Protein AF-A0A507DSE0-F1 (afdb_monomer_lite)

Radius of gyration: 32.02 Å; chains: 1; bounding box: 76×37×77 Å

pLDDT: mean 78.62, std 16.17, range [43.5, 96.25]

Structure (mmCIF, N/CA/C/O backbone):
data_AF-A0A507DSE0-F1
#
_entry.id   AF-A0A507DSE0-F1
#
loop_
_atom_site.group_PDB
_atom_site.id
_atom_site.type_symbol
_atom_site.label_atom_id
_atom_site.label_alt_id
_atom_site.label_comp_id
_atom_site.label_asym_id
_atom_site.label_entity_id
_atom_site.label_seq_id
_atom_site.pdbx_PDB_ins_code
_atom_site.Cartn_x
_atom_site.Cartn_y
_atom_site.Cartn_z
_atom_site.occupancy
_atom_site.B_iso_or_equiv
_atom_site.auth_seq_id
_atom_site.auth_comp_id
_atom_site.auth_asym_id
_atom_site.auth_atom_id
_atom_site.pdbx_PDB_model_num
ATOM 1 N N . MET A 1 1 ? -6.462 14.474 -20.457 1.00 50.91 1 MET A N 1
ATOM 2 C CA . MET A 1 1 ? -6.287 13.037 -20.176 1.00 50.91 1 MET A CA 1
ATOM 3 C C . MET A 1 1 ? -4.804 12.797 -20.015 1.00 50.91 1 MET A C 1
ATOM 5 O O . MET A 1 1 ? -4.083 12.888 -20.998 1.00 50.91 1 MET A O 1
ATOM 9 N N . THR A 1 2 ? -4.341 12.601 -18.786 1.00 59.91 2 THR A N 1
ATOM 10 C CA . THR A 1 2 ? -3.060 11.934 -18.544 1.00 59.91 2 THR A CA 1
ATOM 11 C C . THR A 1 2 ? -3.242 10.487 -18.995 1.00 59.91 2 THR A C 1
ATOM 13 O O . THR A 1 2 ? -4.136 9.801 -18.510 1.00 59.91 2 THR A O 1
ATOM 16 N N . ALA A 1 3 ? -2.508 10.071 -20.024 1.00 80.19 3 ALA A N 1
ATOM 17 C CA . ALA A 1 3 ? -2.582 8.710 -20.538 1.00 80.19 3 ALA A CA 1
ATOM 18 C C . ALA A 1 3 ? -1.603 7.850 -19.735 1.00 80.19 3 ALA A C 1
ATOM 20 O O . ALA A 1 3 ? -0.391 8.010 -19.877 1.00 80.19 3 ALA A O 1
ATOM 21 N N . PHE A 1 4 ? -2.132 6.996 -18.864 1.00 90.38 4 PHE A N 1
ATOM 22 C CA . PHE A 1 4 ? -1.347 5.964 -18.195 1.00 90.38 4 PHE A CA 1
ATOM 23 C C . PHE A 1 4 ? -1.077 4.829 -19.180 1.00 90.38 4 PHE A C 1
ATOM 25 O O . PHE A 1 4 ? -1.937 4.508 -20.003 1.00 90.38 4 PHE A O 1
ATOM 32 N N . TYR A 1 5 ? 0.129 4.269 -19.128 1.00 91.19 5 TYR A N 1
ATOM 33 C CA . TYR A 1 5 ? 0.483 3.115 -19.950 1.00 91.19 5 TYR A CA 1
ATOM 34 C C . TYR A 1 5 ? -0.199 1.845 -19.433 1.00 91.19 5 TYR A C 1
ATOM 36 O O . TYR A 1 5 ? -0.702 1.067 -20.238 1.00 91.19 5 TYR A O 1
ATOM 44 N N . ASP A 1 6 ? -0.228 1.674 -18.108 1.00 92.12 6 ASP A N 1
ATOM 45 C CA . ASP A 1 6 ? -0.831 0.525 -17.436 1.00 92.12 6 ASP A CA 1
ATOM 46 C C . ASP A 1 6 ? -1.190 0.846 -15.974 1.00 92.12 6 ASP A C 1
ATOM 48 O O . ASP A 1 6 ? -0.760 1.879 -15.440 1.00 92.12 6 ASP A O 1
ATOM 52 N N . GLU A 1 7 ? -1.952 -0.049 -15.347 1.00 94.00 7 GLU A N 1
ATOM 53 C CA . GLU A 1 7 ? -2.245 -0.069 -13.911 1.00 94.00 7 GLU A CA 1
ATOM 54 C C . GLU A 1 7 ? -1.611 -1.324 -13.299 1.00 94.00 7 GLU A C 1
ATOM 56 O O . GLU A 1 7 ? -1.926 -2.439 -13.705 1.00 94.00 7 GLU A O 1
ATOM 61 N N . VAL A 1 8 ? -0.695 -1.143 -12.351 1.00 95.12 8 VAL A N 1
ATOM 62 C CA . VAL A 1 8 ? 0.115 -2.223 -11.774 1.00 95.12 8 VAL A CA 1
ATOM 63 C C . VAL A 1 8 ? -0.096 -2.248 -10.267 1.00 95.12 8 VAL A C 1
ATOM 65 O O . VAL A 1 8 ? -0.054 -1.201 -9.623 1.00 95.12 8 VAL A O 1
ATOM 68 N N . GLU A 1 9 ? -0.327 -3.428 -9.701 1.00 94.44 9 GLU A N 1
ATOM 69 C CA . GLU A 1 9 ? -0.444 -3.603 -8.252 1.00 94.44 9 GLU A CA 1
ATOM 70 C C . GLU A 1 9 ? 0.931 -3.474 -7.585 1.00 94.44 9 GLU A C 1
ATOM 72 O O . GLU A 1 9 ? 1.944 -3.925 -8.123 1.00 94.44 9 GLU A O 1
ATOM 77 N N . ILE A 1 10 ? 0.988 -2.848 -6.407 1.00 93.25 10 ILE A N 1
ATOM 78 C CA . ILE A 1 10 ? 2.251 -2.644 -5.679 1.00 93.25 10 ILE A CA 1
ATOM 79 C C . ILE A 1 10 ? 2.959 -3.973 -5.354 1.00 93.25 10 ILE A C 1
ATOM 81 O O . ILE A 1 10 ? 4.187 -4.031 -5.362 1.00 93.25 10 ILE A O 1
ATOM 85 N N . GLU A 1 11 ? 2.192 -5.050 -5.160 1.00 92.19 11 GLU A N 1
ATOM 86 C CA . GLU A 1 11 ? 2.682 -6.413 -4.907 1.00 92.19 11 GLU A CA 1
ATOM 87 C C . GLU A 1 11 ? 3.465 -7.010 -6.092 1.00 92.19 11 GLU A C 1
ATOM 89 O O . GLU A 1 11 ? 4.335 -7.860 -5.896 1.00 92.19 11 GLU A O 1
ATOM 94 N N . ASP A 1 12 ? 3.199 -6.540 -7.316 1.00 93.50 12 ASP A N 1
ATOM 95 C CA . ASP A 1 12 ? 3.896 -6.967 -8.536 1.00 93.50 12 ASP A CA 1
ATOM 96 C C . ASP A 1 12 ? 5.187 -6.169 -8.794 1.00 93.50 12 ASP A C 1
ATOM 98 O O . ASP A 1 12 ? 5.961 -6.483 -9.710 1.00 93.50 12 ASP A O 1
ATOM 102 N N . MET A 1 13 ? 5.443 -5.116 -8.013 1.00 93.94 13 MET A N 1
ATOM 103 C CA . MET A 1 13 ? 6.659 -4.318 -8.124 1.00 93.94 13 MET A CA 1
ATOM 104 C C . MET A 1 13 ? 7.793 -4.925 -7.293 1.00 93.94 13 MET A C 1
ATOM 106 O O . MET A 1 13 ? 7.604 -5.491 -6.220 1.00 93.94 13 MET A O 1
ATOM 110 N N . LEU A 1 14 ? 9.025 -4.771 -7.775 1.00 95.81 14 LEU A N 1
ATOM 111 C CA . LEU A 1 14 ? 10.212 -5.190 -7.035 1.00 95.81 14 LEU A CA 1
ATOM 112 C C . LEU A 1 14 ? 10.613 -4.091 -6.050 1.00 95.81 14 LEU A C 1
ATOM 114 O O . LEU A 1 14 ? 10.981 -2.996 -6.482 1.00 95.81 14 LEU A O 1
ATOM 118 N N . PHE A 1 15 ? 10.570 -4.395 -4.754 1.00 94.75 15 PHE A N 1
ATOM 119 C CA . PHE A 1 15 ? 11.046 -3.504 -3.698 1.00 94.75 15 PHE A CA 1
ATOM 120 C C . PHE A 1 15 ? 12.550 -3.671 -3.459 1.00 94.75 15 PHE A C 1
ATOM 122 O O . PHE A 1 15 ? 13.043 -4.788 -3.284 1.00 94.75 15 PHE A O 1
ATOM 129 N N . ASP A 1 16 ? 13.272 -2.554 -3.442 1.00 95.00 16 ASP A N 1
ATOM 130 C CA . ASP A 1 16 ? 14.691 -2.492 -3.095 1.00 95.00 16 ASP A CA 1
ATOM 131 C C . ASP A 1 16 ? 14.861 -1.872 -1.697 1.00 95.00 16 ASP A C 1
ATOM 133 O O . ASP A 1 16 ? 14.573 -0.694 -1.503 1.00 95.00 16 ASP A O 1
ATOM 137 N N . GLU A 1 17 ? 15.318 -2.655 -0.712 1.00 91.00 17 GLU A N 1
ATOM 138 C CA . GLU A 1 17 ? 15.411 -2.216 0.695 1.00 91.00 17 GLU A CA 1
ATOM 139 C C . GLU A 1 17 ? 16.481 -1.135 0.935 1.00 91.00 17 GLU A C 1
ATOM 141 O O . GLU A 1 17 ? 16.369 -0.349 1.877 1.00 91.00 17 GLU A O 1
ATOM 146 N N . GLU A 1 18 ? 17.530 -1.087 0.109 1.00 93.19 18 GLU A N 1
ATOM 147 C CA . GLU A 1 18 ? 18.635 -0.136 0.273 1.00 93.19 18 GLU A CA 1
ATOM 148 C C . GLU A 1 18 ? 18.210 1.272 -0.152 1.00 93.19 18 GLU A C 1
ATOM 150 O O . GLU A 1 18 ? 18.478 2.258 0.540 1.00 93.19 18 GLU A O 1
ATOM 155 N N . THR A 1 19 ? 17.516 1.359 -1.284 1.00 92.38 19 THR A N 1
ATOM 156 C CA . THR A 1 19 ? 17.061 2.625 -1.864 1.00 92.38 19 THR A CA 1
ATOM 157 C C . THR A 1 19 ? 15.626 2.987 -1.486 1.00 92.38 19 THR A C 1
ATOM 159 O O . THR A 1 19 ? 15.259 4.154 -1.601 1.00 92.38 19 THR A O 1
ATOM 162 N N . ARG A 1 20 ? 14.840 2.023 -0.985 1.00 91.88 20 ARG A N 1
ATOM 163 C CA . ARG A 1 20 ? 13.404 2.136 -0.668 1.00 91.88 20 ARG A CA 1
ATOM 164 C C . ARG A 1 20 ? 12.573 2.603 -1.865 1.00 91.88 20 ARG A C 1
ATOM 166 O O . ARG A 1 20 ? 11.729 3.494 -1.761 1.00 91.88 20 ARG A O 1
ATOM 173 N N . ILE A 1 21 ? 12.843 1.998 -3.022 1.00 95.31 21 ILE A N 1
ATOM 174 C CA . ILE A 1 21 ? 12.193 2.302 -4.302 1.00 95.31 21 ILE A CA 1
ATOM 175 C C . ILE A 1 21 ? 11.527 1.041 -4.851 1.00 95.31 21 ILE A C 1
ATOM 177 O O . ILE A 1 21 ? 12.144 -0.024 -4.931 1.00 95.31 21 ILE A O 1
ATOM 181 N N . TYR A 1 22 ? 10.278 1.185 -5.293 1.00 95.12 22 TYR A N 1
ATOM 182 C CA . TYR A 1 22 ? 9.549 0.155 -6.025 1.00 95.12 22 TYR A CA 1
ATOM 183 C C . TYR A 1 22 ? 9.820 0.276 -7.518 1.00 95.12 22 TYR A C 1
ATOM 185 O O . TYR A 1 22 ? 9.753 1.361 -8.104 1.00 95.12 22 TYR A O 1
ATOM 193 N N . THR A 1 23 ? 10.136 -0.858 -8.138 1.00 96.25 23 THR A N 1
ATOM 194 C CA . THR A 1 23 ? 10.639 -0.907 -9.505 1.00 96.25 23 THR A CA 1
ATOM 195 C C . THR A 1 23 ? 9.867 -1.903 -10.371 1.00 96.25 23 THR A C 1
ATOM 197 O O . THR A 1 23 ? 9.697 -3.057 -9.989 1.00 96.25 23 THR A O 1
ATOM 200 N N . TYR A 1 24 ? 9.470 -1.499 -11.584 1.00 95.56 24 TYR A N 1
ATOM 201 C CA . TYR A 1 24 ? 8.730 -2.349 -12.535 1.00 95.56 24 TYR A CA 1
ATOM 202 C C . TYR A 1 24 ? 9.314 -2.266 -13.961 1.00 95.56 24 TYR A C 1
ATOM 204 O O . TYR A 1 24 ? 9.721 -1.179 -14.381 1.00 95.56 24 TYR A O 1
ATOM 212 N N . PRO A 1 25 ? 9.413 -3.371 -14.730 1.00 95.00 25 PRO A N 1
ATOM 213 C CA . PRO A 1 25 ? 10.010 -3.357 -16.068 1.00 95.00 25 PRO A CA 1
ATOM 214 C C . PRO A 1 25 ? 9.237 -2.464 -17.047 1.00 95.00 25 PRO A C 1
ATOM 216 O O . PRO A 1 25 ? 8.027 -2.588 -17.214 1.00 95.00 25 PRO A O 1
ATOM 219 N N . CYS A 1 26 ? 9.951 -1.581 -17.746 1.00 94.88 26 CYS A N 1
ATOM 220 C CA . CYS A 1 26 ? 9.380 -0.713 -18.768 1.00 94.88 26 CYS A CA 1
ATOM 221 C C . CYS A 1 26 ? 9.627 -1.285 -20.174 1.00 94.88 26 CYS A C 1
ATOM 223 O O . CYS A 1 26 ? 10.744 -1.724 -20.465 1.00 94.88 26 CYS A O 1
ATOM 225 N N . PRO A 1 27 ? 8.650 -1.220 -21.103 1.00 92.50 27 PRO A N 1
ATOM 226 C CA . PRO A 1 27 ? 8.826 -1.685 -22.484 1.00 92.50 27 PRO A CA 1
ATOM 227 C C . PRO A 1 27 ? 9.947 -0.971 -23.261 1.00 92.50 27 PRO A C 1
ATOM 229 O O . PRO A 1 27 ? 10.350 -1.455 -24.316 1.00 92.50 27 PRO A O 1
ATOM 232 N N . CYS A 1 28 ? 10.471 0.160 -22.772 1.00 92.38 28 CYS A N 1
ATOM 233 C CA . CYS A 1 28 ? 11.621 0.829 -23.386 1.00 92.38 28 CYS A CA 1
ATOM 234 C C . CYS A 1 28 ? 12.979 0.197 -23.024 1.00 92.38 28 CYS A C 1
ATOM 236 O O . CYS A 1 28 ? 13.993 0.619 -23.574 1.00 92.38 28 CYS A O 1
ATOM 238 N N . GLY A 1 29 ? 13.009 -0.781 -22.110 1.00 91.56 29 GLY A N 1
ATOM 239 C CA . GLY A 1 29 ? 14.225 -1.452 -21.633 1.00 91.56 29 GLY A CA 1
ATOM 240 C C . GLY A 1 29 ? 14.769 -0.938 -20.295 1.00 91.56 29 GLY A C 1
ATOM 241 O O . GLY A 1 29 ? 15.656 -1.570 -19.728 1.00 91.56 29 GLY A O 1
ATOM 242 N N . ASP A 1 30 ? 14.219 0.160 -19.772 1.00 94.94 30 ASP A N 1
ATOM 243 C CA . ASP A 1 30 ? 14.489 0.658 -18.418 1.00 94.94 30 ASP A CA 1
ATOM 244 C C . ASP A 1 30 ? 13.422 0.177 -17.430 1.00 94.94 30 ASP A C 1
ATOM 246 O O . ASP A 1 30 ? 12.683 -0.774 -17.691 1.00 94.94 30 ASP A O 1
ATOM 250 N N . LYS A 1 31 ? 13.342 0.819 -16.265 1.00 94.88 31 LYS A N 1
ATOM 251 C CA . LYS A 1 31 ? 12.384 0.478 -15.222 1.00 94.88 31 LYS A CA 1
ATOM 252 C C . LYS A 1 31 ? 11.619 1.715 -14.761 1.00 94.88 31 LYS A C 1
ATOM 254 O O . LYS A 1 31 ? 12.185 2.810 -14.680 1.00 94.88 31 LYS A O 1
ATOM 259 N N . PHE A 1 32 ? 10.330 1.537 -14.504 1.00 96.06 32 PHE A N 1
ATOM 260 C CA . PHE A 1 32 ? 9.526 2.489 -13.749 1.00 96.06 32 PHE A CA 1
ATOM 261 C C . PHE A 1 32 ? 9.978 2.472 -12.298 1.00 96.06 32 PHE A C 1
ATOM 263 O O . PHE A 1 32 ? 10.305 1.405 -11.785 1.00 96.06 32 PHE A O 1
ATOM 270 N N . GLN A 1 33 ? 10.022 3.647 -11.682 1.00 95.62 33 GLN A N 1
ATOM 271 C CA . GLN A 1 33 ? 10.508 3.845 -10.322 1.00 95.62 33 GLN A CA 1
ATOM 272 C C . GLN A 1 33 ? 9.544 4.774 -9.577 1.00 95.62 33 GLN A C 1
ATOM 274 O O . GLN A 1 33 ? 9.074 5.762 -10.155 1.00 95.62 33 GLN A O 1
ATOM 279 N N . ILE A 1 34 ? 9.261 4.447 -8.319 1.00 95.12 34 ILE A N 1
ATOM 280 C CA . ILE A 1 34 ? 8.518 5.276 -7.361 1.00 95.12 34 ILE A CA 1
ATOM 281 C C . ILE A 1 34 ? 9.085 5.042 -5.955 1.00 95.12 34 ILE A C 1
ATOM 283 O O . ILE A 1 34 ? 9.419 3.905 -5.614 1.00 95.12 34 ILE A O 1
ATOM 287 N N . ALA A 1 35 ? 9.254 6.100 -5.161 1.00 94.81 35 ALA A N 1
ATOM 288 C CA . ALA A 1 35 ? 9.780 5.965 -3.808 1.00 94.81 35 ALA A CA 1
ATOM 289 C C . ALA A 1 35 ? 8.682 5.515 -2.831 1.00 94.81 35 ALA A C 1
ATOM 291 O O . ALA A 1 35 ? 7.515 5.871 -2.978 1.00 94.81 35 ALA A O 1
ATOM 292 N N . GLU A 1 36 ? 9.062 4.764 -1.798 1.00 91.62 36 GLU A N 1
ATOM 293 C CA . GLU A 1 36 ? 8.150 4.378 -0.712 1.00 91.62 36 GLU A CA 1
ATOM 294 C C . GLU A 1 36 ? 7.519 5.602 -0.024 1.00 91.62 36 GLU A C 1
ATOM 296 O O . GLU A 1 36 ? 6.337 5.599 0.311 1.00 91.62 36 GLU A O 1
ATOM 301 N N . GLU A 1 37 ? 8.294 6.675 0.153 1.00 91.56 37 GLU A N 1
ATOM 302 C CA . GLU A 1 37 ? 7.824 7.921 0.770 1.00 91.56 37 GLU A CA 1
ATOM 303 C C . GLU A 1 37 ? 6.758 8.649 -0.060 1.00 91.56 37 GLU A C 1
ATOM 305 O O . GLU A 1 37 ? 5.864 9.283 0.510 1.00 91.56 37 GLU A O 1
ATOM 310 N N . ASP A 1 38 ? 6.820 8.520 -1.386 1.00 92.88 38 ASP A N 1
ATOM 311 C CA . ASP A 1 38 ? 5.834 9.094 -2.301 1.00 92.88 38 ASP A CA 1
ATOM 312 C C . ASP A 1 38 ? 4.504 8.338 -2.156 1.00 92.88 38 ASP A C 1
ATOM 314 O O . ASP A 1 38 ? 3.453 8.948 -1.955 1.00 92.88 38 ASP A O 1
ATOM 318 N N . ILE A 1 39 ? 4.555 7.002 -2.127 1.00 90.81 39 ILE A N 1
ATOM 319 C CA . ILE A 1 39 ? 3.372 6.150 -1.910 1.00 90.81 39 ILE A CA 1
ATOM 320 C C . ILE A 1 39 ? 2.725 6.465 -0.556 1.00 90.81 39 ILE A C 1
ATOM 322 O O . ILE A 1 39 ? 1.509 6.645 -0.466 1.00 90.81 39 ILE A O 1
ATOM 326 N N . PHE A 1 40 ? 3.538 6.620 0.493 1.00 87.25 40 PHE A N 1
ATOM 327 C CA . PHE A 1 40 ? 3.061 6.995 1.827 1.00 87.25 40 PHE A CA 1
ATOM 328 C C . PHE A 1 40 ? 2.400 8.385 1.852 1.00 87.25 40 PHE A C 1
ATOM 330 O O . PHE A 1 40 ? 1.490 8.635 2.642 1.00 87.25 40 PHE A O 1
ATOM 337 N N . SER A 1 41 ? 2.835 9.292 0.974 1.00 89.25 41 SER A N 1
ATOM 338 C CA . SER A 1 41 ? 2.264 10.635 0.830 1.00 89.25 41 SER A CA 1
ATOM 339 C C . SER A 1 41 ? 0.973 10.662 0.004 1.00 89.25 41 SER A C 1
ATOM 341 O O . SER A 1 41 ? 0.285 11.687 -0.009 1.00 89.25 41 SER A O 1
ATOM 343 N N . GLY A 1 42 ? 0.611 9.551 -0.645 1.00 88.62 42 GLY A N 1
ATOM 344 C CA . GLY A 1 42 ? -0.581 9.445 -1.482 1.00 88.62 42 GLY A CA 1
ATOM 345 C C . GLY A 1 42 ? -0.314 9.461 -2.990 1.00 88.62 42 GLY A C 1
ATOM 346 O O . GLY A 1 42 ? -1.271 9.587 -3.752 1.00 88.62 42 GLY A O 1
ATOM 347 N N . ASP A 1 43 ? 0.946 9.402 -3.430 1.00 92.06 43 ASP A N 1
ATOM 348 C CA . ASP A 1 43 ? 1.293 9.414 -4.851 1.00 92.06 43 ASP A CA 1
ATOM 349 C C . ASP A 1 43 ? 1.228 8.005 -5.462 1.00 92.06 43 ASP A C 1
ATOM 351 O O . ASP A 1 43 ? 1.902 7.072 -5.030 1.00 92.06 43 ASP A O 1
ATOM 355 N N . ASP A 1 44 ? 0.457 7.871 -6.542 1.00 93.62 44 ASP A N 1
ATOM 356 C CA . ASP A 1 44 ? 0.229 6.614 -7.265 1.00 93.62 44 ASP A CA 1
ATOM 357 C C . ASP A 1 44 ? 0.926 6.554 -8.640 1.00 93.62 44 ASP A C 1
ATOM 359 O O . ASP A 1 44 ? 0.586 5.724 -9.482 1.00 93.62 44 ASP A O 1
ATOM 363 N N . ILE A 1 45 ? 1.891 7.437 -8.924 1.00 94.06 45 ILE A N 1
ATOM 364 C CA . ILE A 1 45 ? 2.447 7.601 -10.281 1.00 94.06 45 ILE A CA 1
ATOM 365 C C . ILE A 1 45 ? 3.919 7.186 -10.347 1.00 94.06 45 ILE A C 1
ATOM 367 O O . ILE A 1 45 ? 4.812 7.978 -10.042 1.00 94.06 45 ILE A O 1
ATOM 371 N N . ALA A 1 46 ? 4.191 5.993 -10.882 1.00 95.12 46 ALA A N 1
ATOM 372 C CA . ALA A 1 46 ? 5.558 5.558 -11.162 1.00 95.12 46 ALA A CA 1
ATOM 373 C C . ALA A 1 46 ? 6.031 6.043 -12.538 1.00 95.12 46 ALA A C 1
ATOM 375 O O . ALA A 1 46 ? 5.315 5.962 -13.542 1.00 95.12 46 ALA A O 1
ATOM 376 N N . ARG A 1 47 ? 7.268 6.550 -12.599 1.00 94.69 47 ARG A N 1
ATOM 377 C CA . ARG A 1 47 ? 7.824 7.212 -13.790 1.00 94.69 47 ARG A CA 1
ATOM 378 C C . ARG A 1 47 ? 9.035 6.459 -14.315 1.00 94.69 47 ARG A C 1
ATOM 380 O O . ARG A 1 47 ? 9.860 5.977 -13.544 1.00 94.69 47 ARG A O 1
ATOM 387 N N . CYS A 1 48 ? 9.170 6.386 -15.637 1.00 95.06 48 CYS A N 1
ATOM 388 C CA . CYS A 1 48 ? 10.382 5.861 -16.260 1.00 95.06 48 CYS A CA 1
ATOM 389 C C . CYS A 1 48 ? 11.307 7.016 -16.695 1.00 95.06 48 CYS A C 1
ATOM 391 O O . CYS A 1 48 ? 10.862 7.886 -17.454 1.00 95.06 48 CYS A O 1
ATOM 393 N N . PRO A 1 49 ? 12.593 7.028 -16.286 1.00 92.81 49 PRO A N 1
ATOM 394 C CA . PRO A 1 49 ? 13.524 8.117 -16.600 1.00 92.81 49 PRO A CA 1
ATOM 395 C C . PRO A 1 49 ? 13.849 8.237 -18.097 1.00 92.81 49 PRO A C 1
ATOM 397 O O . PRO A 1 49 ? 14.227 9.315 -18.551 1.00 92.81 49 PRO A O 1
ATOM 400 N N . SER A 1 50 ? 13.682 7.162 -18.872 1.00 92.38 50 SER A N 1
ATOM 401 C CA . SER A 1 50 ? 14.167 7.101 -20.258 1.00 92.38 50 SER A CA 1
ATOM 402 C C . SER A 1 50 ? 13.110 7.348 -21.325 1.00 92.38 50 SER A C 1
ATOM 404 O O . SER A 1 50 ? 13.441 7.784 -22.424 1.00 92.38 50 SER A O 1
ATOM 406 N N . CYS A 1 51 ? 11.837 7.078 -21.040 1.00 90.12 51 CYS A N 1
ATOM 407 C CA . CYS A 1 51 ? 10.769 7.167 -22.041 1.00 90.12 51 CYS A CA 1
ATOM 408 C C . CYS A 1 51 ? 9.620 8.096 -21.649 1.00 90.12 51 CYS A C 1
ATOM 410 O O . CYS A 1 51 ? 8.683 8.249 -22.430 1.00 90.12 51 CYS A O 1
ATOM 412 N N . SER A 1 52 ? 9.667 8.725 -20.468 1.00 86.94 52 SER A N 1
ATOM 413 C CA . SER A 1 52 ? 8.592 9.570 -19.915 1.00 86.94 52 SER A CA 1
ATOM 414 C C . SER A 1 52 ? 7.224 8.886 -19.770 1.00 86.94 52 SER A C 1
ATOM 416 O O . SER A 1 52 ? 6.247 9.549 -19.422 1.00 86.94 52 SER A O 1
ATOM 418 N N . LEU A 1 53 ? 7.147 7.570 -20.006 1.00 92.50 53 LEU A N 1
ATOM 419 C CA . LEU A 1 53 ? 5.961 6.780 -19.705 1.00 92.50 53 LEU A CA 1
ATOM 420 C C . LEU A 1 53 ? 5.700 6.812 -18.200 1.00 92.50 53 LEU A C 1
ATOM 422 O O . LEU A 1 53 ? 6.626 6.922 -17.384 1.00 92.50 53 LEU A O 1
ATOM 426 N N . ILE A 1 54 ? 4.426 6.663 -17.863 1.00 94.31 54 ILE A N 1
ATOM 427 C CA . ILE A 1 54 ? 3.938 6.577 -16.494 1.00 94.31 54 ILE A CA 1
ATOM 428 C C . ILE A 1 54 ? 2.978 5.398 -16.369 1.00 94.31 54 ILE A C 1
ATOM 430 O O . ILE A 1 54 ? 2.211 5.122 -17.297 1.00 94.31 54 ILE A O 1
ATOM 434 N N . VAL A 1 55 ? 3.017 4.729 -15.225 1.00 94.94 55 VAL A N 1
ATOM 435 C CA . VAL A 1 55 ? 2.050 3.693 -14.836 1.00 94.94 55 VAL A CA 1
ATOM 436 C C . VAL A 1 55 ? 1.381 4.108 -13.533 1.00 94.94 55 VAL A C 1
ATOM 438 O O . VAL A 1 55 ? 1.980 4.841 -12.740 1.00 94.94 55 VAL A O 1
ATOM 441 N N . ARG A 1 56 ? 0.131 3.681 -13.348 1.00 94.75 56 ARG A N 1
ATOM 442 C CA . ARG A 1 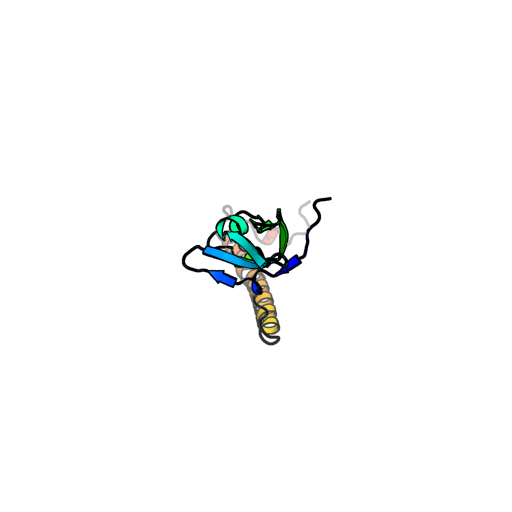56 ? -0.613 3.904 -12.111 1.00 94.75 56 ARG A CA 1
ATOM 443 C C . ARG A 1 56 ? -0.372 2.740 -11.164 1.00 94.75 56 ARG A C 1
ATOM 445 O O . ARG A 1 56 ? -0.549 1.594 -11.563 1.00 94.75 56 ARG A O 1
ATOM 452 N N . VAL A 1 57 ? 0.029 3.037 -9.940 1.00 95.00 57 VAL A N 1
ATOM 453 C CA . VAL A 1 57 ? 0.306 2.043 -8.908 1.00 95.00 57 VAL A CA 1
ATOM 454 C C . VAL A 1 57 ? -0.946 1.866 -8.060 1.00 95.00 57 VAL A C 1
ATOM 456 O O . VAL A 1 57 ? -1.444 2.822 -7.471 1.00 95.00 57 VAL A O 1
ATOM 459 N N . ILE A 1 58 ? -1.483 0.651 -8.030 1.00 94.75 58 ILE A N 1
ATOM 460 C CA . ILE A 1 58 ? -2.629 0.290 -7.197 1.00 94.75 58 ILE A CA 1
ATOM 461 C C . ILE A 1 58 ? -2.092 -0.236 -5.869 1.00 94.75 58 ILE A C 1
ATOM 463 O O . ILE A 1 58 ? -1.361 -1.226 -5.840 1.00 94.75 58 ILE A O 1
ATOM 467 N N . TYR A 1 59 ? -2.443 0.438 -4.779 1.00 92.31 59 TYR A N 1
ATOM 468 C CA . TYR A 1 59 ? -2.060 0.060 -3.425 1.00 92.31 59 TYR A CA 1
ATOM 469 C C . TYR A 1 59 ? -3.229 0.280 -2.465 1.00 92.31 59 TYR A C 1
ATOM 471 O O . TYR A 1 59 ? -4.103 1.117 -2.717 1.00 92.31 59 TYR A O 1
ATOM 479 N N . ASP A 1 60 ? -3.242 -0.478 -1.371 1.00 88.44 60 ASP A N 1
ATOM 480 C CA . ASP A 1 60 ? -4.189 -0.268 -0.285 1.00 88.44 60 ASP A CA 1
ATOM 481 C C . ASP A 1 60 ? -3.566 0.680 0.758 1.00 88.44 60 ASP A C 1
ATOM 483 O O . AS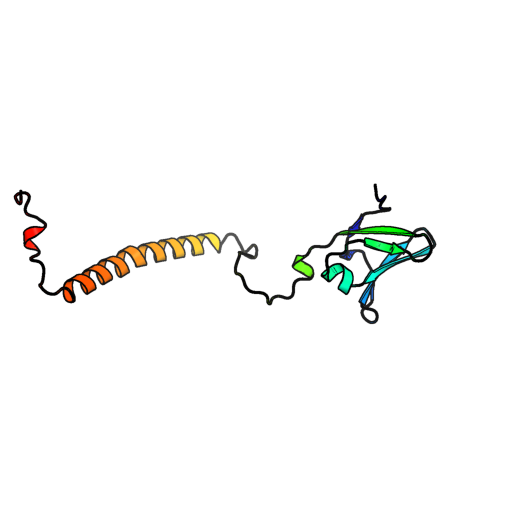P A 1 60 ? -2.449 0.435 1.224 1.00 88.44 60 ASP A O 1
ATOM 487 N N . PRO A 1 61 ? -4.225 1.798 1.108 1.00 79.19 61 PRO A N 1
ATOM 488 C CA . PRO A 1 61 ? -3.673 2.767 2.047 1.00 79.19 61 PRO A CA 1
ATOM 489 C C . PRO A 1 61 ? -3.577 2.228 3.479 1.00 79.19 61 PRO A C 1
ATOM 491 O O . PRO A 1 61 ? -2.866 2.830 4.283 1.00 79.19 61 PRO A O 1
ATOM 494 N N . ASP A 1 62 ? -4.277 1.146 3.833 1.00 79.25 62 ASP A N 1
ATOM 495 C CA . ASP A 1 62 ? -4.166 0.531 5.156 1.00 79.25 62 ASP A CA 1
ATOM 496 C C . ASP A 1 62 ? -2.862 -0.269 5.307 1.00 79.25 62 ASP A C 1
ATOM 498 O O . ASP A 1 62 ? -2.356 -0.372 6.423 1.00 79.25 62 ASP A O 1
ATOM 502 N N . ASP A 1 63 ? -2.258 -0.758 4.214 1.00 75.56 63 ASP A N 1
ATOM 503 C CA . ASP A 1 63 ? -0.990 -1.515 4.260 1.00 75.56 63 ASP A CA 1
ATOM 504 C C . ASP A 1 63 ? 0.193 -0.641 4.716 1.00 75.56 63 ASP A C 1
ATOM 506 O O . ASP A 1 63 ? 1.126 -1.096 5.380 1.00 75.56 63 ASP A O 1
ATOM 510 N N . PHE A 1 64 ? 0.107 0.661 4.440 1.00 72.38 64 PHE A N 1
ATOM 511 C CA . PHE A 1 64 ? 1.139 1.639 4.775 1.00 72.38 64 PHE A CA 1
ATOM 512 C C . PHE A 1 64 ? 0.826 2.442 6.046 1.00 72.38 64 PHE A C 1
ATOM 514 O O . PHE A 1 64 ? 1.660 3.233 6.483 1.00 72.38 64 PHE A O 1
ATOM 521 N N . GLN A 1 65 ? -0.332 2.252 6.690 1.00 68.25 65 GLN A N 1
ATOM 522 C CA . GLN A 1 65 ? -0.663 2.934 7.945 1.00 68.25 65 GLN A CA 1
ATOM 523 C C . GLN A 1 65 ? 0.064 2.289 9.136 1.00 68.25 65 GLN A C 1
ATOM 525 O O . GLN A 1 65 ? -0.100 1.111 9.450 1.00 68.25 65 GLN A O 1
ATOM 530 N N . ARG A 1 66 ? 0.866 3.085 9.855 1.00 57.34 66 ARG A N 1
ATOM 5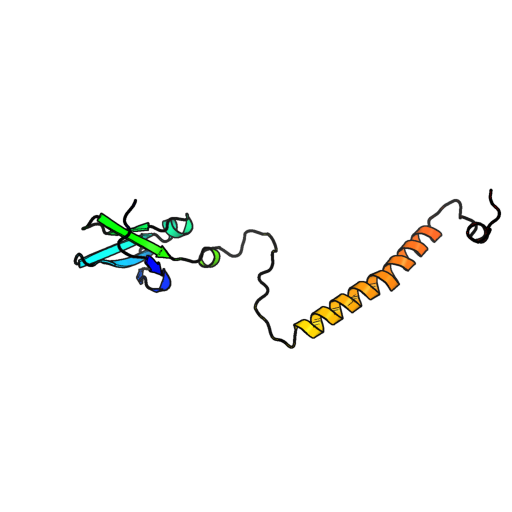31 C CA . ARG A 1 66 ? 1.468 2.667 11.130 1.00 57.34 66 ARG A CA 1
ATOM 532 C C . ARG A 1 66 ? 0.337 2.512 12.171 1.00 57.34 66 ARG A C 1
ATOM 534 O O . ARG A 1 66 ? -0.520 3.393 12.221 1.00 57.34 66 ARG A O 1
ATOM 541 N N . PRO A 1 67 ? 0.286 1.439 12.985 1.00 54.34 67 PRO A N 1
ATOM 542 C CA . PRO A 1 67 ? -0.842 1.128 13.882 1.00 54.34 67 PRO A CA 1
ATOM 543 C C . PRO A 1 67 ? -1.051 2.088 15.079 1.00 54.34 67 PRO A C 1
ATOM 545 O O . PRO A 1 67 ? -1.531 1.675 16.138 1.00 54.34 67 PRO A O 1
ATOM 548 N N . ASP A 1 68 ? -0.736 3.374 14.952 1.00 58.62 68 ASP A N 1
ATOM 549 C CA . ASP A 1 68 ? -0.622 4.286 16.083 1.00 58.62 68 ASP A CA 1
ATOM 550 C C . ASP A 1 68 ? -1.134 5.702 15.795 1.00 58.62 68 ASP A C 1
ATOM 552 O O . ASP A 1 68 ? -0.450 6.659 16.101 1.00 58.62 68 ASP A O 1
ATOM 556 N N . ASP A 1 69 ? -2.388 5.835 15.341 1.00 53.06 69 ASP A N 1
ATOM 557 C CA . ASP A 1 69 ? -3.141 7.105 15.389 1.00 53.06 69 ASP A CA 1
ATOM 558 C C . ASP A 1 69 ? -4.637 6.882 15.706 1.00 53.06 69 ASP A C 1
ATOM 560 O O . ASP A 1 69 ? -5.540 7.159 14.925 1.00 53.06 69 ASP A O 1
ATOM 564 N N . SER A 1 70 ? -4.907 6.342 16.896 1.00 53.19 70 SER A N 1
ATOM 565 C CA . SER A 1 70 ? -6.160 6.457 17.667 1.00 53.19 70 SER A CA 1
ATOM 566 C C . SER A 1 70 ? -7.438 6.957 16.950 1.00 53.19 70 SER A C 1
ATOM 568 O O . SER A 1 70 ? -7.725 8.157 16.936 1.00 53.19 70 SER A O 1
ATOM 570 N N . GLN A 1 71 ? -8.301 6.021 16.548 1.00 46.47 71 GLN A N 1
ATOM 571 C CA . GLN A 1 71 ? -9.736 6.012 16.873 1.00 46.47 71 GLN A CA 1
ATOM 572 C C . GLN A 1 71 ? -10.343 4.655 16.505 1.00 46.47 71 GLN A C 1
ATOM 574 O O . GLN A 1 71 ? -10.282 4.215 15.365 1.00 46.47 71 GLN A O 1
ATOM 579 N N . GLY A 1 72 ? -10.920 3.979 17.500 1.00 47.56 72 GLY A N 1
ATOM 580 C CA . GLY A 1 72 ? -11.621 2.717 17.308 1.00 47.56 72 GLY A CA 1
ATOM 581 C C . GLY A 1 72 ? -12.801 2.871 16.352 1.00 47.56 72 GLY A C 1
ATOM 582 O O . GLY A 1 72 ? -13.812 3.467 16.711 1.00 47.56 72 GLY A O 1
ATOM 583 N N . ALA A 1 73 ? -12.664 2.285 15.171 1.00 47.06 73 ALA A N 1
ATOM 584 C CA . ALA A 1 73 ? -13.759 1.848 14.326 1.00 47.06 73 ALA A CA 1
ATOM 585 C C . ALA A 1 73 ? -13.317 0.549 13.634 1.00 47.06 73 ALA A C 1
ATOM 587 O O . ALA A 1 73 ? -12.695 0.546 12.584 1.00 47.06 73 ALA A O 1
ATOM 588 N N . ASP A 1 74 ? -13.621 -0.561 14.301 1.00 54.88 74 ASP A N 1
ATOM 589 C CA . ASP A 1 74 ? -14.142 -1.764 13.658 1.00 54.88 74 ASP A CA 1
ATOM 590 C C . ASP A 1 74 ? -13.306 -2.479 12.578 1.00 54.88 74 ASP A C 1
ATOM 592 O O . ASP A 1 74 ? -13.875 -2.967 11.604 1.00 54.88 74 ASP A O 1
ATOM 596 N N . THR A 1 75 ? -12.017 -2.749 12.802 1.00 46.84 75 THR A N 1
ATOM 597 C CA . THR A 1 75 ? -11.432 -3.972 12.213 1.00 46.84 75 THR A CA 1
ATOM 598 C C . THR A 1 75 ? -11.833 -5.153 13.090 1.00 46.84 75 THR A C 1
ATOM 600 O O . THR A 1 75 ? -11.092 -5.598 13.965 1.00 46.84 75 THR A O 1
ATOM 603 N N . ILE A 1 76 ? -13.059 -5.650 12.900 1.00 54.94 76 ILE A N 1
ATOM 604 C CA . ILE A 1 76 ? -13.419 -6.991 13.363 1.00 54.94 76 ILE A CA 1
ATOM 605 C C . ILE A 1 76 ? -12.704 -7.961 12.417 1.00 54.94 76 ILE A C 1
ATOM 607 O O . ILE A 1 76 ? -13.113 -8.051 11.256 1.00 54.94 76 ILE A O 1
ATOM 611 N N . PRO A 1 77 ? -11.665 -8.704 12.856 1.00 52.44 77 PRO A N 1
ATOM 612 C CA . PRO A 1 77 ? -11.153 -9.785 12.036 1.00 52.44 77 PRO A CA 1
ATOM 613 C C . PRO A 1 77 ? -12.304 -10.766 11.827 1.00 52.44 77 PRO A C 1
ATOM 615 O O . PRO A 1 77 ? -13.031 -11.110 12.764 1.00 52.44 77 PRO A O 1
ATOM 618 N N . ASN A 1 78 ? -12.506 -11.164 10.576 1.00 48.88 78 ASN A N 1
ATOM 619 C CA . ASN A 1 78 ? -13.484 -12.160 10.172 1.00 48.88 78 ASN A CA 1
ATOM 620 C C . ASN A 1 78 ? -13.252 -13.453 10.976 1.00 48.88 78 ASN A C 1
ATOM 622 O O . ASN A 1 78 ? -12.377 -14.252 10.656 1.00 48.88 78 ASN A O 1
ATOM 626 N N . MET A 1 79 ? -13.994 -13.606 12.075 1.00 43.50 79 MET A N 1
ATOM 627 C CA . MET A 1 79 ? -13.799 -14.662 13.059 1.00 43.50 79 MET A CA 1
ATOM 628 C C . MET A 1 79 ? -15.101 -15.438 13.237 1.00 43.50 79 MET A C 1
ATOM 630 O O . MET A 1 79 ? -16.039 -15.002 13.903 1.00 43.50 79 MET A O 1
ATOM 634 N N . GLU A 1 80 ? -15.095 -16.597 12.585 1.00 56.91 80 GLU A N 1
ATOM 635 C CA . GLU A 1 80 ? -15.696 -17.874 12.963 1.00 56.91 80 GLU A CA 1
ATOM 636 C C . GLU A 1 80 ? -17.137 -17.857 13.512 1.00 56.91 80 GLU A C 1
ATOM 638 O O . GLU A 1 80 ? -17.450 -17.343 14.589 1.00 56.91 80 GLU A O 1
ATOM 643 N N . GLU A 1 81 ? -18.016 -18.545 12.782 1.00 54.47 81 GLU A N 1
ATOM 644 C CA . GLU A 1 81 ? -19.465 -18.710 12.988 1.00 54.47 81 GLU A CA 1
ATOM 645 C C . GLU A 1 81 ? -19.880 -19.083 14.435 1.00 54.47 81 GLU A C 1
ATOM 647 O O . GLU A 1 81 ? -20.982 -18.761 14.885 1.00 54.47 81 GLU A O 1
ATOM 652 N N . SER A 1 82 ? -18.969 -19.667 15.221 1.00 48.09 82 SER A N 1
ATOM 653 C CA . SER A 1 82 ? -19.155 -20.043 16.634 1.00 48.09 82 SER A CA 1
ATOM 654 C C . SER A 1 82 ? -19.085 -18.863 17.626 1.00 48.09 82 SER A C 1
ATOM 656 O O . SER A 1 82 ? -19.690 -18.903 18.705 1.00 48.09 82 SER A O 1
ATOM 658 N N . THR A 1 83 ? -18.384 -17.780 17.279 1.00 61.31 83 THR A N 1
ATOM 659 C CA . THR A 1 83 ? -18.095 -16.652 18.188 1.00 61.31 83 THR A CA 1
ATOM 660 C C . THR A 1 83 ? -19.254 -15.650 18.246 1.00 61.31 83 THR A C 1
ATOM 662 O O . THR A 1 83 ? -19.580 -15.127 19.314 1.00 61.31 83 THR A O 1
ATOM 665 N N . ARG A 1 84 ? -19.973 -15.464 17.129 1.00 65.19 84 ARG A N 1
ATOM 666 C CA . ARG A 1 84 ? -21.096 -14.511 16.996 1.00 65.19 84 ARG A CA 1
ATOM 667 C C . ARG A 1 84 ? -22.279 -14.857 17.904 1.00 65.19 84 ARG A C 1
ATOM 669 O O . ARG A 1 84 ? -22.850 -13.984 18.554 1.00 65.19 84 ARG A O 1
ATOM 676 N N . ALA A 1 85 ? -22.626 -16.142 17.995 1.00 63.78 85 ALA A N 1
ATOM 677 C CA . ALA A 1 85 ? -23.732 -16.606 18.833 1.00 63.78 85 ALA A CA 1
ATOM 678 C C . ALA A 1 85 ? -23.445 -16.436 20.335 1.00 63.78 85 ALA A C 1
ATOM 680 O O . ALA A 1 85 ? -24.345 -16.101 21.108 1.00 63.78 85 ALA A O 1
ATOM 681 N N . LYS A 1 86 ? -22.189 -16.635 20.755 1.00 70.88 86 LYS A N 1
ATOM 682 C CA . LYS A 1 86 ? -21.762 -16.421 22.145 1.00 70.88 86 LYS A CA 1
ATOM 683 C C . LYS A 1 86 ? -21.719 -14.935 22.485 1.00 70.88 86 LYS A C 1
ATOM 685 O O . LYS A 1 86 ? -22.192 -14.556 23.552 1.00 70.88 86 LYS A O 1
ATOM 690 N N . LEU A 1 87 ? -21.225 -14.102 21.567 1.00 77.50 87 LEU A N 1
ATOM 691 C CA . LEU A 1 87 ? -21.146 -12.658 21.765 1.00 77.50 87 LEU A CA 1
ATOM 692 C C . LEU A 1 87 ? -22.535 -12.013 21.857 1.00 77.50 87 LEU A C 1
ATOM 694 O O . LEU A 1 87 ? -22.792 -11.284 22.810 1.00 77.50 87 LEU A O 1
ATOM 698 N N . ASN A 1 88 ? -23.464 -12.349 20.956 1.00 74.94 88 ASN A N 1
ATOM 699 C CA . ASN A 1 88 ? -24.831 -11.821 21.023 1.00 74.94 88 ASN A CA 1
ATOM 700 C C . ASN A 1 88 ? -25.531 -12.224 22.331 1.00 74.94 88 ASN A C 1
ATOM 702 O O . ASN A 1 88 ? -26.127 -11.381 22.993 1.00 74.94 88 ASN A O 1
ATOM 706 N N . ARG A 1 89 ? -25.367 -13.479 22.780 1.00 77.31 89 ARG A N 1
ATOM 707 C CA . ARG A 1 89 ? -25.904 -13.926 24.078 1.00 77.31 89 ARG A CA 1
ATOM 708 C C . ARG A 1 89 ? -25.287 -13.195 25.272 1.00 77.31 89 ARG A C 1
ATOM 710 O O . ARG A 1 89 ? -25.994 -12.931 26.242 1.00 77.31 89 ARG A O 1
ATOM 717 N N . LEU A 1 90 ? -23.995 -12.876 25.219 1.00 77.69 90 LEU A N 1
ATOM 718 C CA . LEU A 1 90 ? -23.321 -12.101 26.265 1.00 77.69 90 LEU A CA 1
ATOM 719 C C . LEU A 1 90 ? -23.812 -10.649 26.299 1.00 77.69 90 LEU A C 1
ATOM 721 O O . LEU A 1 90 ? -24.032 -10.117 27.384 1.00 77.69 90 LEU A O 1
ATOM 725 N N . ILE A 1 91 ? -24.041 -10.033 25.137 1.00 80.81 91 ILE A N 1
ATOM 726 C CA . ILE A 1 91 ? -24.588 -8.673 25.030 1.00 80.81 91 ILE A CA 1
ATOM 727 C C . ILE A 1 91 ? -26.027 -8.619 25.566 1.00 80.81 91 ILE A C 1
ATOM 729 O O . ILE A 1 91 ? -26.352 -7.723 26.347 1.00 80.81 91 ILE A O 1
ATOM 733 N N . ASP A 1 92 ? -26.874 -9.595 25.225 1.00 73.31 92 ASP A N 1
ATOM 734 C CA . ASP A 1 92 ? -28.242 -9.691 25.757 1.00 73.31 92 ASP A CA 1
ATOM 735 C C . ASP A 1 92 ? -28.257 -9.892 27.278 1.00 73.31 92 ASP A C 1
ATOM 737 O O . ASP A 1 92 ? -29.028 -9.245 27.999 1.00 73.31 92 ASP A O 1
ATOM 741 N N . TRP A 1 93 ? -27.365 -10.745 27.791 1.00 84.06 93 TRP A N 1
ATOM 742 C CA . TRP A 1 93 ? -27.209 -10.945 29.229 1.00 84.06 93 TRP A CA 1
ATOM 743 C C . TRP A 1 93 ? -26.729 -9.668 29.931 1.00 84.06 93 TRP A C 1
ATOM 745 O O . TRP A 1 93 ? -27.296 -9.290 30.955 1.00 84.06 93 TRP A O 1
ATOM 755 N N . ALA A 1 94 ? -25.762 -8.949 29.355 1.00 80.62 94 ALA A N 1
ATOM 756 C CA . ALA A 1 94 ? -25.256 -7.693 29.902 1.00 80.62 94 ALA A CA 1
ATOM 757 C C . ALA A 1 94 ? -26.336 -6.600 29.935 1.00 80.62 94 ALA A C 1
ATOM 759 O O . ALA A 1 94 ? -26.544 -5.963 30.968 1.00 80.62 94 ALA A O 1
ATOM 760 N N . LYS A 1 95 ? -27.085 -6.419 28.839 1.00 81.81 95 LYS A N 1
ATOM 761 C CA . LYS A 1 95 ? -28.181 -5.439 28.766 1.00 81.81 95 LYS A CA 1
ATOM 762 C C . LYS A 1 95 ? -29.280 -5.746 29.787 1.00 81.81 95 LYS A C 1
ATOM 764 O O . LYS A 1 95 ? -29.795 -4.835 30.438 1.00 81.81 95 LYS A O 1
ATOM 769 N N . THR A 1 96 ? -29.588 -7.028 29.978 1.00 79.00 96 THR A N 1
ATOM 770 C CA . THR A 1 96 ? -30.552 -7.489 30.986 1.00 79.00 96 THR A CA 1
ATOM 771 C C . THR A 1 96 ? -30.031 -7.261 32.407 1.00 79.00 96 THR A C 1
ATOM 773 O O . THR A 1 96 ? -30.763 -6.748 33.249 1.00 79.00 96 THR A O 1
ATOM 776 N N . ALA A 1 97 ? -28.759 -7.561 32.677 1.00 82.19 97 ALA A N 1
ATOM 777 C CA . ALA A 1 97 ? -28.144 -7.371 33.990 1.00 82.19 97 ALA A CA 1
ATOM 778 C C . ALA A 1 97 ? -28.088 -5.891 34.406 1.00 82.19 97 ALA A C 1
ATOM 780 O O . ALA A 1 97 ? -28.362 -5.565 35.560 1.00 82.19 97 ALA A O 1
ATOM 781 N N . VAL A 1 98 ? -27.811 -4.979 33.469 1.00 85.81 98 VAL A N 1
ATOM 782 C CA . VAL A 1 98 ? -27.849 -3.530 33.730 1.00 85.81 98 VAL A CA 1
ATOM 783 C C . VAL A 1 98 ? -29.269 -3.081 34.073 1.00 85.81 98 VAL A C 1
ATOM 785 O O . VAL A 1 98 ? -29.471 -2.370 35.053 1.00 85.81 98 VAL A O 1
ATOM 788 N N . HIS A 1 99 ? -30.276 -3.523 33.319 1.00 82.44 99 HIS A N 1
ATOM 789 C CA . HIS A 1 99 ? -31.652 -3.100 33.574 1.00 82.44 99 HIS A CA 1
ATOM 790 C C . HIS A 1 99 ? -32.203 -3.664 34.894 1.00 82.44 99 HIS A C 1
ATOM 792 O O . HIS A 1 99 ? -32.872 -2.959 35.642 1.00 82.44 99 HIS A O 1
ATOM 798 N N . VAL A 1 100 ? -31.889 -4.924 35.204 1.00 83.12 100 VAL A N 1
ATOM 799 C CA . VAL A 1 100 ? -32.387 -5.617 36.403 1.00 83.12 100 VAL A CA 1
ATOM 800 C C . VAL A 1 100 ? -31.590 -5.262 37.659 1.00 83.12 100 VAL A C 1
ATOM 802 O O . VAL A 1 100 ? -32.142 -5.305 38.751 1.00 83.12 100 VAL A O 1
ATOM 805 N N . GLY A 1 101 ? -30.310 -4.913 37.536 1.00 83.38 101 GLY A N 1
ATOM 806 C CA . GLY A 1 101 ? -29.460 -4.561 38.673 1.00 83.38 101 GLY A CA 1
ATOM 807 C C . GLY A 1 101 ? -29.330 -3.056 38.853 1.00 83.38 101 GLY A C 1
ATOM 808 O O . GLY A 1 101 ? -29.780 -2.490 39.845 1.00 83.38 101 GLY A O 1
ATOM 809 N N . PHE A 1 102 ? -28.734 -2.387 37.870 1.00 84.38 102 PHE A N 1
ATOM 810 C CA . PHE A 1 102 ? -28.324 -0.992 37.999 1.00 84.38 102 PHE A CA 1
ATOM 811 C C . PHE A 1 102 ? -29.512 -0.047 38.206 1.00 84.38 102 PHE A C 1
ATOM 813 O O . PHE A 1 102 ? -29.458 0.820 39.071 1.00 84.38 102 PHE A O 1
ATOM 820 N N . ILE A 1 103 ? -30.616 -0.243 37.481 1.00 83.31 103 ILE A N 1
ATOM 821 C CA . ILE A 1 103 ? -31.794 0.636 37.574 1.00 83.31 103 ILE A CA 1
ATOM 822 C C . ILE A 1 103 ? -32.470 0.576 38.955 1.00 83.31 103 ILE A C 1
ATOM 824 O O . ILE A 1 103 ? -32.634 1.636 39.566 1.00 83.31 103 ILE A O 1
ATOM 828 N N . PRO A 1 104 ? -32.835 -0.598 39.510 1.00 78.25 104 PRO A N 1
ATOM 829 C CA . PRO A 1 104 ? -33.412 -0.650 40.852 1.00 78.25 104 PRO A CA 1
ATOM 830 C C . PRO A 1 104 ? -32.412 -0.256 41.942 1.00 78.25 104 PRO A C 1
ATOM 832 O O . PRO A 1 104 ? -32.820 0.350 42.930 1.00 78.25 104 PRO A O 1
ATOM 835 N N . THR A 1 105 ? -31.111 -0.520 41.775 1.00 83.88 105 THR A N 1
ATOM 836 C CA . THR A 1 105 ? -30.095 -0.057 42.733 1.00 83.88 105 THR A CA 1
ATOM 837 C C . THR A 1 105 ? -29.954 1.469 42.727 1.00 83.88 105 THR A C 1
ATOM 839 O O . THR A 1 105 ? -29.910 2.071 43.795 1.00 83.88 105 THR A O 1
ATOM 842 N N . VAL A 1 106 ? -29.961 2.120 41.560 1.00 84.81 106 VAL A N 1
ATOM 843 C CA . VAL A 1 106 ? -29.935 3.590 41.451 1.00 84.81 106 VAL A CA 1
ATOM 844 C C . VAL A 1 106 ? -31.203 4.213 42.044 1.00 84.81 106 VAL A C 1
ATOM 846 O O . VAL A 1 106 ? -31.105 5.177 42.803 1.00 84.81 106 VAL A O 1
ATOM 849 N N . LEU A 1 107 ? -32.382 3.638 41.781 1.00 79.19 107 LEU A N 1
ATOM 850 C CA . LEU A 1 107 ? -33.637 4.070 42.410 1.00 79.19 107 LEU A CA 1
ATOM 851 C C . LEU A 1 107 ? -33.605 3.917 43.938 1.00 79.19 107 LEU A C 1
ATOM 853 O O . LEU A 1 107 ? -34.057 4.810 44.654 1.00 79.19 107 LEU A O 1
ATOM 857 N N . LEU A 1 108 ? -33.036 2.822 44.448 1.00 80.56 108 LEU A N 1
ATOM 858 C CA . LEU A 1 108 ? -32.899 2.580 45.884 1.00 80.56 108 LEU A CA 1
ATOM 859 C C . LEU A 1 108 ? -31.931 3.578 46.540 1.00 80.56 108 LEU A C 1
ATOM 861 O O . LEU A 1 108 ? -32.240 4.129 47.594 1.00 80.56 108 LEU A O 1
ATOM 865 N N . ILE A 1 109 ? -30.789 3.854 45.906 1.00 84.50 109 ILE A N 1
ATOM 866 C CA . ILE A 1 109 ? -29.812 4.843 46.384 1.00 84.50 109 ILE A CA 1
ATOM 867 C C . ILE A 1 109 ? -30.427 6.248 46.392 1.00 84.50 109 ILE A C 1
ATOM 869 O O . ILE A 1 109 ? -30.248 6.987 47.363 1.00 84.50 109 ILE A O 1
ATOM 873 N N . GLY A 1 110 ? -31.178 6.609 45.348 1.00 80.25 110 GLY A N 1
ATOM 874 C CA . GLY A 1 110 ? -31.914 7.873 45.287 1.00 80.25 110 GLY A CA 1
ATOM 875 C C . GLY A 1 110 ? -32.964 7.993 46.393 1.00 80.25 110 GLY A C 1
ATOM 876 O O . GLY A 1 110 ? -33.070 9.040 47.025 1.00 80.25 110 GLY A O 1
ATOM 877 N N . TYR A 1 111 ? -33.685 6.909 46.695 1.00 77.12 111 TYR A N 1
ATOM 878 C CA . TYR A 1 111 ? -34.666 6.877 47.782 1.00 77.12 111 TYR A CA 1
ATOM 879 C C . TYR A 1 111 ? -34.028 7.048 49.172 1.00 77.12 111 TYR A C 1
ATOM 881 O O . TYR A 1 111 ? -34.575 7.751 50.017 1.00 77.12 111 TYR A O 1
ATOM 889 N N . ILE A 1 112 ? -32.865 6.434 49.419 1.00 78.31 112 ILE A N 1
ATOM 890 C CA . ILE A 1 112 ? -32.180 6.502 50.722 1.00 78.31 112 ILE A CA 1
ATOM 891 C C . ILE A 1 112 ? -31.588 7.896 50.987 1.00 78.31 112 ILE A C 1
ATOM 893 O O . ILE A 1 112 ? -31.570 8.335 52.135 1.00 78.31 112 ILE A O 1
ATOM 897 N N . ASN A 1 113 ? -31.125 8.591 49.944 1.00 76.19 113 ASN A N 1
ATOM 898 C CA . ASN A 1 113 ? -30.463 9.895 50.070 1.00 76.19 113 ASN A CA 1
ATOM 899 C C . ASN A 1 113 ? -31.405 11.107 49.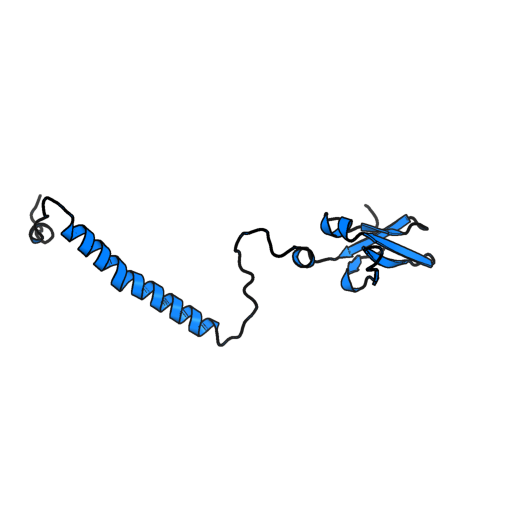934 1.00 76.19 113 ASN A C 1
ATOM 901 O O . ASN A 1 113 ? -30.952 12.240 50.082 1.00 76.19 113 ASN A O 1
ATOM 905 N N . ALA A 1 114 ? -32.694 10.904 49.648 1.00 61.22 114 ALA A N 1
ATOM 906 C CA . ALA A 1 114 ? -33.655 11.998 49.523 1.00 61.22 114 ALA A CA 1
ATOM 907 C C . ALA A 1 114 ? -34.150 12.481 50.902 1.00 61.22 114 ALA A C 1
ATOM 909 O O . ALA A 1 114 ? -34.865 11.759 51.601 1.00 61.22 114 ALA A O 1
ATOM 910 N N . ASP A 1 115 ? -33.818 13.726 51.263 1.00 69.12 115 ASP A N 1
ATOM 911 C CA . ASP A 1 115 ? -34.369 14.443 52.420 1.00 69.12 115 ASP A CA 1
ATOM 912 C C . ASP A 1 115 ? -35.132 15.703 51.942 1.00 69.12 115 ASP A C 1
ATOM 914 O O . ASP A 1 115 ? -34.556 16.498 51.192 1.00 69.12 115 ASP A O 1
ATOM 918 N N . PRO A 1 116 ? -36.417 15.904 52.315 1.00 65.00 116 PRO A N 1
ATOM 919 C CA . PRO A 1 116 ? -37.229 15.062 53.196 1.00 65.00 116 PRO A CA 1
ATOM 920 C C . PRO A 1 116 ? -37.780 13.812 52.486 1.00 65.00 116 PRO A C 1
ATOM 922 O O . PRO A 1 116 ? -38.179 13.852 51.322 1.00 65.00 116 PRO A O 1
ATOM 925 N N . LYS A 1 117 ? -37.844 12.690 53.213 1.00 60.25 117 LYS A N 1
ATOM 926 C CA . LYS A 1 117 ? -38.260 11.377 52.686 1.00 60.25 117 LYS A CA 1
ATOM 927 C C . LYS A 1 117 ? -39.697 11.414 52.133 1.00 60.25 117 LYS A C 1
ATOM 929 O O . LYS A 1 117 ? -40.628 11.665 52.906 1.00 60.25 117 LYS A O 1
ATOM 934 N N . PRO A 1 118 ? -39.925 11.127 50.836 1.00 63.03 118 PRO A N 1
ATOM 935 C CA . PRO A 1 118 ? -41.268 11.129 50.268 1.00 63.03 118 PRO A CA 1
ATOM 936 C C . PRO A 1 118 ? -42.079 9.938 50.795 1.00 63.03 118 PRO A C 1
ATOM 938 O O . PRO A 1 118 ? -41.633 8.791 50.784 1.00 63.03 118 PRO A O 1
ATOM 941 N N . SER A 1 119 ? -43.298 10.198 51.267 1.00 66.94 119 SER A N 1
ATOM 942 C CA . SER A 1 119 ? -44.203 9.158 51.760 1.00 66.94 119 SER A CA 1
ATOM 943 C C . SER A 1 119 ? -44.663 8.268 50.598 1.00 66.94 119 SER A C 1
ATOM 945 O O . SER A 1 119 ? -45.435 8.714 49.750 1.00 66.94 119 SER A O 1
ATOM 947 N N . ILE A 1 120 ? -44.242 6.997 50.580 1.00 62.75 120 ILE A N 1
ATOM 948 C CA . ILE A 1 120 ? -44.598 5.991 49.550 1.00 62.75 120 ILE A CA 1
ATOM 949 C C . ILE A 1 120 ? -46.128 5.910 49.326 1.00 62.75 120 ILE A C 1
ATOM 951 O O . ILE A 1 120 ? -46.601 5.644 48.224 1.00 62.75 120 ILE A O 1
ATOM 955 N N . LEU A 1 121 ? -46.917 6.235 50.357 1.00 56.88 121 LEU A N 1
ATOM 956 C CA . LEU A 1 121 ? -48.384 6.263 50.348 1.00 56.88 121 LEU A CA 1
ATOM 957 C C . LEU A 1 121 ? -49.022 7.287 49.386 1.00 56.88 121 LEU A C 1
ATOM 959 O O . LEU A 1 121 ? -50.217 7.171 49.113 1.00 56.88 121 LEU A O 1
ATOM 963 N N . ARG A 1 122 ? -48.271 8.262 48.847 1.00 57.62 122 ARG A N 1
ATOM 964 C CA . ARG A 1 122 ? -48.810 9.246 47.887 1.00 57.62 122 ARG A CA 1
ATOM 965 C C . ARG A 1 122 ? -48.759 8.832 46.418 1.00 57.62 122 ARG A C 1
ATOM 967 O O . ARG A 1 122 ? -49.450 9.449 45.618 1.00 57.62 122 ARG A O 1
ATOM 974 N N . LEU A 1 123 ? -48.009 7.792 46.049 1.00 60.69 123 LEU A N 1
ATOM 975 C CA . LEU A 1 123 ? -47.939 7.342 44.648 1.00 60.69 123 LEU A CA 1
ATOM 976 C C . LEU A 1 123 ? -49.095 6.417 44.230 1.00 60.69 123 LEU A C 1
ATOM 978 O O . LEU A 1 123 ? -49.277 6.171 43.043 1.00 60.69 123 LEU A O 1
ATOM 982 N N . ILE A 1 124 ? -49.877 5.913 45.187 1.00 60.00 124 ILE A N 1
ATOM 983 C CA . ILE A 1 124 ? -50.966 4.948 44.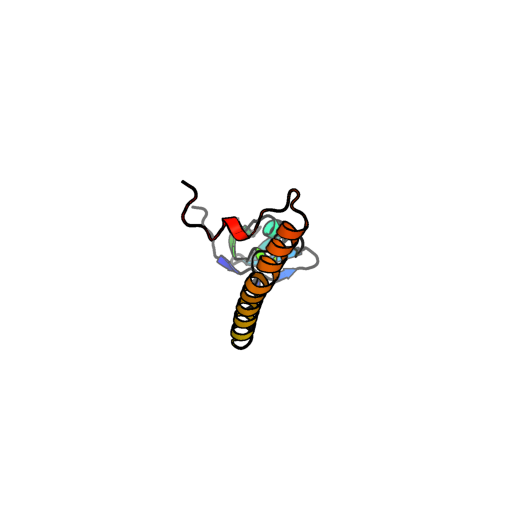947 1.00 60.00 124 ILE A CA 1
ATOM 984 C C . ILE A 1 124 ? -52.346 5.580 45.191 1.00 60.00 124 ILE A C 1
ATOM 986 O O . ILE A 1 124 ? -53.361 4.894 45.143 1.00 60.00 124 ILE A O 1
ATOM 990 N N . SER A 1 125 ? -52.407 6.881 45.494 1.00 55.81 125 SER A N 1
ATOM 991 C CA . SER A 1 125 ? -53.664 7.580 45.774 1.00 55.81 125 SER A CA 1
ATOM 992 C C . SER A 1 125 ? -54.215 8.208 44.482 1.00 55.81 125 SER A C 1
ATOM 994 O O . SER A 1 125 ? -53.682 9.223 44.041 1.00 55.81 125 SER A O 1
ATOM 996 N N . PRO A 1 126 ? -55.309 7.693 43.884 1.00 57.91 126 PRO A N 1
ATOM 997 C CA . PRO A 1 126 ? -55.935 8.292 42.700 1.00 57.91 126 PRO A CA 1
ATOM 998 C C . PRO A 1 126 ? -56.800 9.527 43.041 1.00 57.91 126 PRO A C 1
ATOM 1000 O O . PRO A 1 126 ? -57.751 9.834 42.333 1.00 57.91 126 PRO A O 1
ATOM 1003 N N . LEU A 1 127 ? -56.518 10.218 44.150 1.00 54.69 127 LEU A N 1
ATOM 1004 C CA . LEU A 1 127 ? -57.370 11.267 44.733 1.00 54.69 127 LEU A CA 1
ATOM 1005 C C . LEU A 1 127 ? -56.546 12.435 45.305 1.00 54.69 127 LEU A C 1
ATOM 1007 O O . LEU A 1 127 ? -56.822 12.946 46.386 1.00 54.69 127 LEU A O 1
ATOM 1011 N N . ALA A 1 1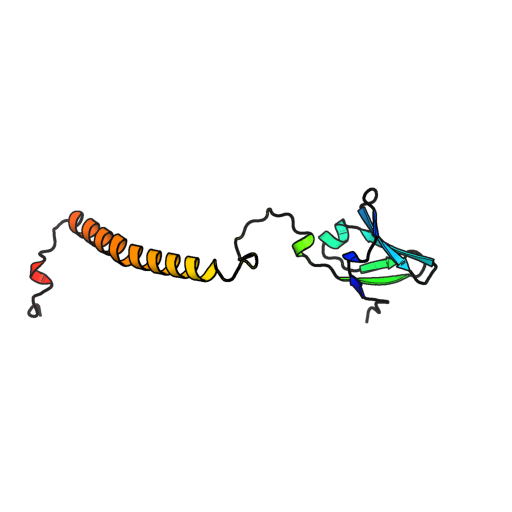28 ? -55.521 12.862 44.571 1.00 51.47 128 ALA A N 1
ATOM 1012 C CA . ALA A 1 128 ? -54.930 14.187 44.732 1.00 51.47 128 ALA A CA 1
ATOM 1013 C C . ALA A 1 128 ? -55.179 14.971 43.440 1.00 51.47 128 ALA A C 1
ATOM 1015 O O . ALA A 1 128 ? -54.330 15.021 42.552 1.00 51.47 128 ALA A O 1
ATOM 1016 N N . SER A 1 129 ? -56.407 15.482 43.335 1.00 48.06 129 SER A N 1
ATOM 1017 C CA . SER A 1 129 ? -56.715 16.655 42.521 1.00 48.06 129 SER A CA 1
ATOM 1018 C C . SER A 1 129 ? -56.349 17.918 43.290 1.00 48.06 129 SER A C 1
ATOM 1020 O O . SER A 1 129 ? -56.310 17.845 44.542 1.00 48.06 129 SER A O 1
#

Sequence (129 aa):
MTAFYDEVEIEDMLFDEETRIYTYPCPCGDKFQIAEEDIFSGDDIARCPSCSLIVRVIYDPDDFQRPDDSQGADTIPNMEESTRAKLNRLIDWAKTAVHVGFIPTVLLIGYINADPKPSILRLISPLAS

Foldseek 3Di:
DPDAPEEEEQVQWDADPVQQWTWAQDPVRFIFIDHPVCVLVVDQWTATPPPRHIHGYDDDNVVNDDPDDDDDDDPPPPDDPVVVVVVVVVVVVVVVCCVVPVVVVVVVVCQVPDPPRDDPVVVPDPPDD

Organism: NCBI:txid286115

InterPro domains:
  IPR007872 DPH-type metal-binding domain [PF05207] (6-60)
  IPR007872 DPH-type metal-binding domain [PS51074] (4-60)
  IPR012621 Mitochondrial import receptor subunit TOM7 [PF08038] (87-123)
  IPR036671 DPH-type metal-binding domain superfamily [G3DSA:3.10.660.10] (1-88)
  IPR036671 DPH-type metal-binding domain superfamily [SSF144217] (4-73)
  IPR044248 Diphthamide biosynthesis protein 3/4-like [PTHR21454] (5-67)

Secondary structure (DSSP, 8-state):
----S-EEEGGGSEEETTTTEEEEE-TTSSEEEEEHHHHHHT--EEE-TTT--EEEEE--TTTT--S-S-----------HHHHHHHHHHHHHHHHHIIIIIHHHHHHHHHHH-SSPP-GGGSS-S---